Protein AF-A0A1R4IZB2-F1 (afdb_monomer_lite)

Structure (mmCIF, N/CA/C/O backbone):
data_AF-A0A1R4IZB2-F1
#
_entry.id   AF-A0A1R4IZB2-F1
#
loop_
_atom_site.group_PDB
_atom_site.id
_atom_site.type_symbol
_atom_site.label_atom_id
_atom_site.label_alt_id
_atom_site.label_comp_id
_atom_site.label_asym_id
_atom_site.label_entity_id
_atom_site.label_seq_id
_atom_site.pdbx_PDB_ins_code
_atom_site.Cartn_x
_atom_site.Cartn_y
_atom_site.Cartn_z
_atom_site.occupancy
_atom_site.B_iso_or_equiv
_atom_site.auth_seq_id
_atom_site.auth_comp_id
_atom_site.auth_asym_id
_atom_site.auth_atom_id
_atom_site.pdbx_PDB_model_num
ATOM 1 N N . MET A 1 1 ? -20.637 -0.083 0.590 1.00 40.06 1 MET A N 1
ATOM 2 C CA . MET A 1 1 ? -22.052 -0.533 0.697 1.00 40.06 1 MET A CA 1
ATOM 3 C C . MET A 1 1 ? -22.385 -0.630 2.171 1.00 40.06 1 MET A C 1
ATOM 5 O O . MET A 1 1 ? -21.868 -1.511 2.843 1.00 40.06 1 MET A O 1
ATOM 9 N N . GLN A 1 2 ? -23.192 0.298 2.674 1.00 39.09 2 GLN A N 1
ATOM 10 C CA . GLN A 1 2 ? -23.526 0.394 4.091 1.00 39.09 2 GLN A CA 1
ATOM 11 C C . GLN A 1 2 ? -24.518 -0.722 4.454 1.00 39.09 2 GLN A C 1
ATOM 13 O O . GLN A 1 2 ? -25.718 -0.612 4.208 1.00 39.09 2 GLN A O 1
ATOM 18 N N . ARG A 1 3 ? -24.012 -1.849 4.972 1.00 48.19 3 ARG A N 1
ATOM 19 C CA . ARG A 1 3 ? -24.853 -2.850 5.639 1.00 48.19 3 ARG A CA 1
ATOM 20 C C . ARG A 1 3 ? -25.050 -2.394 7.078 1.00 48.19 3 ARG A C 1
ATOM 22 O O . ARG A 1 3 ? -24.087 -2.127 7.785 1.00 48.19 3 ARG A O 1
ATOM 29 N N . ASN A 1 4 ? -26.315 -2.307 7.467 1.00 43.22 4 ASN A N 1
ATOM 30 C CA . ASN A 1 4 ? -26.878 -1.714 8.682 1.00 43.22 4 ASN A CA 1
ATOM 31 C C . ASN A 1 4 ? -26.449 -2.368 10.022 1.00 43.22 4 ASN A C 1
ATOM 33 O O . ASN A 1 4 ? -27.209 -2.351 10.983 1.00 43.22 4 ASN A O 1
ATOM 37 N N . GLU A 1 5 ? -25.267 -2.982 10.092 1.00 52.69 5 GLU A N 1
ATOM 38 C CA . GLU A 1 5 ? -24.760 -3.703 11.267 1.00 52.69 5 GLU A CA 1
ATOM 39 C C . GLU A 1 5 ? -23.312 -3.324 11.621 1.00 52.69 5 GLU A C 1
ATOM 41 O O . GLU A 1 5 ? -22.792 -3.756 12.649 1.00 52.69 5 GLU A O 1
ATOM 46 N N . THR A 1 6 ? -22.633 -2.484 10.828 1.00 56.47 6 THR A N 1
ATOM 47 C CA . THR A 1 6 ? -21.295 -1.990 11.186 1.00 56.47 6 THR A CA 1
ATOM 48 C C . THR A 1 6 ? -21.083 -0.574 10.647 1.00 56.47 6 THR A C 1
ATOM 50 O O . THR A 1 6 ? -21.087 -0.355 9.442 1.00 56.47 6 THR A O 1
ATOM 53 N N . HIS A 1 7 ? -20.878 0.401 11.539 1.00 78.44 7 HIS A N 1
ATOM 54 C CA . HIS A 1 7 ? -20.506 1.787 11.191 1.00 78.44 7 HIS A CA 1
ATOM 55 C C . HIS A 1 7 ? -19.020 1.927 10.803 1.00 78.44 7 HIS A C 1
ATOM 57 O O . HIS A 1 7 ? -18.459 3.016 10.877 1.00 78.44 7 HIS A O 1
ATOM 63 N N . LEU A 1 8 ? -18.370 0.819 10.446 1.00 86.75 8 LEU A N 1
ATOM 64 C CA . LEU A 1 8 ? -16.971 0.765 10.048 1.00 86.75 8 LEU A CA 1
ATOM 65 C C . LEU A 1 8 ? -16.921 0.320 8.596 1.00 86.75 8 LEU A C 1
ATOM 67 O O . LEU A 1 8 ? -17.576 -0.653 8.223 1.00 86.75 8 LEU A O 1
ATOM 71 N N . ASP A 1 9 ? -16.138 1.033 7.803 1.00 88.75 9 ASP A N 1
ATOM 72 C CA . ASP A 1 9 ? -15.957 0.751 6.390 1.00 88.75 9 ASP A CA 1
ATOM 73 C C . ASP A 1 9 ? -14.483 0.915 6.021 1.00 88.75 9 ASP A C 1
ATOM 75 O O . ASP A 1 9 ? -13.762 1.702 6.639 1.00 88.75 9 ASP A O 1
ATOM 79 N N . PHE A 1 10 ? -14.043 0.158 5.021 1.00 90.44 10 PHE A N 1
ATOM 80 C CA . PHE A 1 10 ? -12.702 0.252 4.461 1.00 90.44 10 PHE A CA 1
ATOM 81 C C . PHE A 1 10 ? -12.805 0.714 3.013 1.00 90.44 10 PHE A C 1
ATOM 83 O O . PHE A 1 10 ? -13.553 0.139 2.223 1.00 90.44 10 PHE A O 1
ATOM 90 N N . GLN A 1 11 ? -12.035 1.739 2.663 1.00 90.62 11 GLN A N 1
ATOM 91 C CA . GLN A 1 11 ? -12.027 2.324 1.330 1.00 90.62 11 GLN A CA 1
ATOM 92 C C . GLN A 1 11 ? -10.597 2.463 0.819 1.00 90.62 11 GLN A C 1
ATOM 94 O O . GLN A 1 11 ? -9.662 2.656 1.593 1.00 90.62 11 GLN A O 1
ATOM 99 N N . THR A 1 12 ? -10.436 2.379 -0.502 1.00 89.06 12 THR A N 1
ATOM 100 C CA . THR A 1 12 ? -9.168 2.760 -1.142 1.00 89.06 12 THR A CA 1
ATOM 101 C C . THR A 1 12 ? -8.951 4.264 -1.008 1.00 89.06 12 THR A C 1
ATOM 103 O O . THR A 1 12 ? -9.929 5.010 -0.928 1.00 89.06 12 THR A O 1
ATOM 106 N N . THR A 1 13 ? -7.700 4.727 -1.036 1.00 90.62 13 THR A N 1
ATOM 107 C CA . THR A 1 13 ? -7.373 6.155 -0.887 1.00 90.62 13 THR A CA 1
ATOM 108 C C . THR A 1 13 ? -8.116 7.030 -1.900 1.00 90.62 13 THR A C 1
ATOM 110 O O . THR A 1 13 ? -8.735 8.015 -1.510 1.00 90.62 13 THR A O 1
ATOM 113 N N . ALA A 1 14 ? -8.181 6.626 -3.174 1.00 88.12 14 ALA A N 1
ATOM 114 C CA . ALA A 1 14 ? -8.931 7.361 -4.197 1.00 88.12 14 ALA A CA 1
ATOM 115 C C . ALA A 1 14 ? -10.432 7.487 -3.860 1.00 88.12 14 ALA A C 1
ATOM 117 O O . ALA A 1 14 ? -11.020 8.567 -3.956 1.00 88.12 14 ALA A O 1
ATOM 118 N N . THR A 1 15 ? -11.066 6.401 -3.404 1.00 89.94 15 THR A N 1
ATOM 119 C CA . THR A 1 15 ? -12.476 6.430 -2.977 1.00 89.94 15 THR A CA 1
ATOM 120 C C . THR A 1 15 ? -12.669 7.251 -1.705 1.00 89.94 15 THR A C 1
ATOM 122 O O . THR A 1 15 ? -13.651 7.981 -1.592 1.00 89.94 15 THR A O 1
ATOM 125 N N . TYR A 1 16 ? -11.735 7.171 -0.757 1.00 92.19 16 TYR A N 1
ATOM 126 C CA . TYR A 1 16 ? -11.782 7.962 0.465 1.00 92.19 16 TYR A CA 1
ATOM 127 C C . TYR A 1 16 ? -11.747 9.460 0.145 1.00 92.19 16 TYR A C 1
ATOM 129 O O . TYR A 1 16 ? -12.646 10.186 0.565 1.00 92.19 16 TYR A O 1
ATOM 137 N N . LEU A 1 17 ? -10.778 9.910 -0.657 1.00 90.56 17 LEU A N 1
ATOM 138 C CA . LEU A 1 17 ? -10.621 11.323 -1.015 1.00 90.56 17 LEU A CA 1
ATOM 139 C C . LEU A 1 17 ? -11.853 11.879 -1.742 1.00 90.56 17 LEU A C 1
ATOM 141 O O . LEU A 1 17 ? -12.272 13.002 -1.483 1.00 90.56 17 LEU A O 1
ATOM 145 N N . THR A 1 18 ? -12.462 11.086 -2.625 1.00 89.69 18 THR A N 1
ATOM 146 C CA . THR A 1 18 ? -13.589 11.542 -3.454 1.00 89.69 18 THR A CA 1
ATOM 147 C C . THR A 1 18 ? -14.953 11.416 -2.775 1.00 89.69 18 THR A C 1
ATOM 149 O O . THR A 1 18 ? -15.83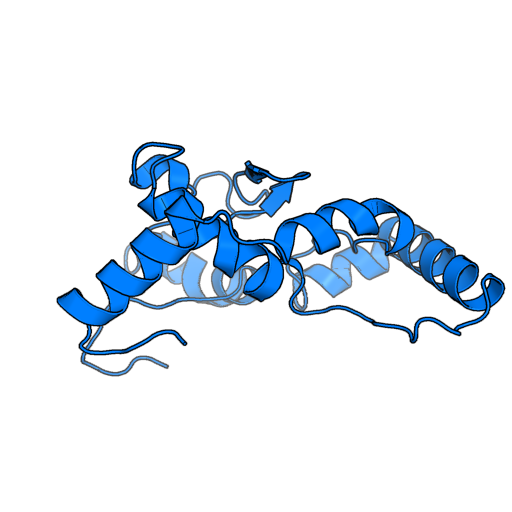1 12.239 -3.027 1.00 89.69 18 THR A O 1
ATOM 152 N N . GLN A 1 19 ? -15.164 10.403 -1.926 1.00 90.94 19 GLN A N 1
ATOM 153 C CA . GLN A 1 19 ? -16.493 10.070 -1.388 1.00 90.94 19 GLN A CA 1
ATOM 154 C C . GLN A 1 19 ? -16.599 10.186 0.135 1.00 90.94 19 GLN A C 1
ATOM 156 O O . GLN A 1 19 ? -17.689 10.448 0.641 1.00 90.94 19 GLN A O 1
ATOM 161 N N . VAL A 1 20 ? -15.505 9.989 0.875 1.00 92.94 20 VAL A N 1
ATOM 162 C CA . VAL A 1 20 ? -15.522 9.944 2.348 1.00 92.94 20 VAL A CA 1
ATOM 163 C C . VAL A 1 20 ? -15.010 11.242 2.961 1.00 92.94 20 VAL A C 1
ATOM 165 O O . VAL A 1 20 ? -15.603 11.707 3.930 1.00 92.94 20 VAL A O 1
ATOM 168 N N . GLN A 1 21 ? -13.981 11.870 2.386 1.00 93.69 21 GLN A N 1
ATOM 169 C CA . GLN A 1 21 ? -13.448 13.145 2.873 1.00 93.69 21 GLN A CA 1
ATOM 170 C C . GLN A 1 21 ? -14.541 14.220 3.033 1.00 93.69 21 GLN A C 1
ATOM 172 O O . GLN A 1 21 ? -14.604 14.812 4.108 1.00 93.69 21 GLN A O 1
ATOM 177 N N . PRO A 1 22 ? -15.500 14.395 2.095 1.00 94.56 22 PRO A N 1
ATOM 178 C CA . PRO A 1 22 ? -16.602 15.340 2.299 1.00 94.56 22 PRO A CA 1
ATOM 179 C C . PRO A 1 22 ? -17.479 15.025 3.523 1.00 94.56 22 PRO A C 1
ATOM 181 O O . PRO A 1 22 ? -18.018 15.933 4.153 1.00 94.56 22 PRO A O 1
ATOM 184 N N . LEU A 1 23 ? -17.630 13.744 3.881 1.00 94.69 23 LEU A N 1
ATOM 185 C CA . LEU A 1 23 ? -18.370 13.321 5.075 1.00 94.69 23 LEU A CA 1
ATOM 186 C C . LEU A 1 23 ? -17.572 13.597 6.352 1.00 94.69 23 LEU A C 1
ATOM 188 O O . LEU A 1 23 ? -18.160 13.954 7.371 1.00 94.69 23 LEU A O 1
ATOM 192 N N . VAL A 1 24 ? -16.246 13.448 6.305 1.00 94.75 24 VAL A N 1
ATOM 193 C CA . VAL A 1 24 ? -15.347 13.805 7.414 1.00 94.75 24 VAL A CA 1
ATOM 194 C C . VAL A 1 24 ? -15.386 15.309 7.661 1.00 94.75 24 VAL A C 1
ATOM 196 O O . VAL A 1 24 ? -15.600 15.730 8.796 1.00 94.75 24 VAL A O 1
ATOM 199 N N . ASP A 1 25 ? -15.297 16.113 6.602 1.00 95.06 25 ASP A N 1
ATOM 200 C CA . ASP A 1 25 ? -15.380 17.576 6.676 1.00 95.06 25 ASP A CA 1
ATOM 201 C C . ASP A 1 25 ? -16.735 18.043 7.239 1.00 95.06 25 ASP A C 1
ATOM 203 O O . ASP A 1 25 ? -16.815 19.032 7.969 1.00 95.06 25 ASP A O 1
ATOM 207 N N . ALA A 1 26 ? -17.808 17.297 6.952 1.00 96.50 26 ALA A N 1
ATOM 208 C CA . ALA A 1 26 ? -19.144 17.522 7.504 1.00 96.50 26 ALA A CA 1
ATOM 209 C C . ALA A 1 26 ? -19.343 16.965 8.932 1.00 96.50 26 ALA A C 1
ATOM 211 O O . ALA A 1 26 ? -20.435 17.097 9.490 1.00 96.50 26 ALA A O 1
ATOM 212 N N . GLY A 1 27 ? -18.333 16.321 9.528 1.00 94.75 27 GLY A N 1
ATOM 213 C CA . GLY A 1 27 ? -18.409 15.706 10.859 1.00 94.75 27 GLY A CA 1
ATOM 214 C C . GLY A 1 27 ? -19.287 14.450 10.929 1.00 94.75 27 GLY A C 1
ATOM 215 O O . GLY A 1 27 ? -19.747 14.073 12.005 1.00 94.75 27 GLY A O 1
ATOM 216 N N . GLN A 1 28 ? -19.553 13.815 9.788 1.00 93.81 28 GLN A N 1
ATOM 217 C CA . GLN A 1 28 ? -20.409 12.632 9.651 1.00 93.81 28 GLN A CA 1
ATOM 218 C C . GLN A 1 28 ? -19.619 11.317 9.602 1.00 93.81 28 GLN A C 1
ATOM 220 O O . GLN A 1 28 ? -20.204 10.245 9.747 1.00 93.81 28 GLN A O 1
ATOM 225 N N . ALA A 1 29 ? -18.302 11.391 9.411 1.00 93.25 29 ALA A N 1
ATOM 226 C CA . ALA A 1 29 ? -17.388 10.257 9.437 1.00 93.25 29 ALA A CA 1
ATOM 227 C C . ALA A 1 29 ? -16.108 10.620 10.201 1.00 93.25 29 ALA A C 1
ATOM 229 O O . ALA A 1 29 ? -15.730 11.787 10.278 1.00 93.25 29 ALA A O 1
ATOM 230 N N . VAL A 1 30 ? -15.433 9.612 10.756 1.00 93.50 30 VAL A N 1
ATOM 231 C CA . VAL A 1 30 ? -14.143 9.774 11.438 1.00 93.50 30 VAL A CA 1
ATOM 232 C C . VAL A 1 30 ? -13.164 8.754 10.857 1.00 93.50 30 VAL A C 1
ATOM 234 O O . VAL A 1 30 ? -13.421 7.553 10.985 1.00 93.50 30 VAL A O 1
ATOM 237 N N . PRO A 1 31 ? -12.059 9.183 10.219 1.00 94.88 31 PRO A N 1
ATOM 238 C CA . PRO A 1 31 ? -11.022 8.259 9.790 1.00 94.88 31 PRO A CA 1
ATOM 239 C C . PRO A 1 31 ? -10.321 7.691 11.026 1.00 94.88 31 PRO A C 1
ATOM 241 O O . PRO A 1 31 ? -9.859 8.438 11.886 1.00 94.88 31 PRO A O 1
ATOM 244 N N . LEU A 1 32 ? -10.265 6.362 11.131 1.00 94.25 32 LEU A N 1
ATOM 245 C CA . LEU A 1 32 ? -9.619 5.701 12.267 1.00 94.25 32 LEU A CA 1
ATOM 246 C C . LEU A 1 32 ? -8.121 5.525 12.030 1.00 94.25 32 LEU A C 1
ATOM 248 O O . LEU A 1 32 ? -7.327 5.924 12.871 1.00 94.25 32 LEU A O 1
ATOM 252 N N . PHE A 1 33 ? -7.747 4.935 10.895 1.00 94.50 33 PHE A N 1
ATOM 253 C CA . PHE A 1 33 ? -6.362 4.777 10.461 1.00 94.50 33 PHE A CA 1
ATOM 254 C C . PHE A 1 33 ? -6.278 4.563 8.951 1.00 94.50 33 PHE A C 1
ATOM 256 O O . PHE A 1 33 ? -7.259 4.165 8.319 1.00 94.50 33 PHE A O 1
ATOM 263 N N . SER A 1 34 ? -5.090 4.774 8.395 1.00 94.94 34 SER A N 1
ATOM 264 C CA . SER A 1 34 ? -4.713 4.346 7.052 1.00 94.94 34 SER A CA 1
ATOM 265 C C . SER A 1 34 ? -3.868 3.070 7.124 1.00 94.94 34 SER A C 1
ATOM 267 O O . SER A 1 34 ? -3.153 2.821 8.099 1.00 94.94 34 SER A O 1
ATOM 269 N N . VAL A 1 35 ? -3.940 2.238 6.079 1.00 93.31 35 VAL A N 1
ATOM 270 C C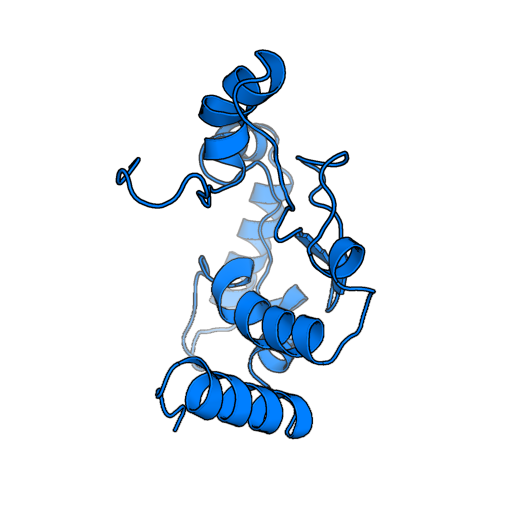A . VAL A 1 35 ? -2.996 1.114 5.922 1.00 93.31 35 VAL A CA 1
ATOM 271 C C . VAL A 1 35 ? -1.572 1.636 5.711 1.00 93.31 35 VAL A C 1
ATOM 273 O O . VAL A 1 35 ? -0.638 0.914 6.032 1.00 93.31 35 VAL A O 1
ATOM 276 N N . GLY A 1 36 ? -1.418 2.885 5.260 1.00 93.75 36 GLY A N 1
ATOM 277 C CA . GLY A 1 36 ? -0.141 3.552 5.028 1.00 93.75 36 GLY A CA 1
ATOM 278 C C . GLY A 1 36 ? 0.404 3.325 3.621 1.00 93.75 36 GLY A C 1
ATOM 279 O O . GLY A 1 36 ? -0.284 2.791 2.752 1.00 93.75 36 GLY A O 1
ATOM 280 N N . GLU A 1 37 ? 1.656 3.720 3.425 1.00 92.19 37 GLU A N 1
ATOM 281 C CA . GLU A 1 37 ? 2.464 3.411 2.246 1.00 92.19 37 GLU A CA 1
ATOM 282 C C . GLU A 1 37 ? 3.637 2.519 2.665 1.00 92.19 37 GLU A C 1
ATOM 284 O O . GLU A 1 37 ? 4.152 2.637 3.778 1.00 92.19 37 GLU A O 1
ATOM 289 N N . LEU A 1 38 ? 4.040 1.593 1.796 1.00 90.25 38 LEU A N 1
ATOM 290 C CA . LEU A 1 38 ? 5.176 0.715 2.053 1.00 90.25 38 LEU A CA 1
ATOM 291 C C . LEU A 1 38 ? 6.469 1.389 1.581 1.00 90.25 38 LEU A C 1
ATOM 293 O O . LEU A 1 38 ? 6.706 1.483 0.379 1.00 90.25 38 LEU A O 1
ATOM 297 N N . ASP A 1 39 ? 7.316 1.797 2.524 1.00 88.75 39 ASP A N 1
ATOM 298 C CA . ASP A 1 39 ? 8.654 2.332 2.266 1.00 88.75 39 ASP A CA 1
ATOM 299 C C . ASP A 1 39 ? 9.714 1.309 2.696 1.00 88.75 39 ASP A C 1
ATOM 301 O O . ASP A 1 39 ? 9.934 1.028 3.882 1.00 88.75 39 ASP A O 1
ATOM 305 N N . GLY A 1 40 ? 10.329 0.665 1.703 1.00 87.31 40 GLY A N 1
ATOM 306 C CA . GLY A 1 40 ? 11.137 -0.524 1.934 1.00 87.31 40 GLY A CA 1
ATOM 307 C C . GLY A 1 40 ? 10.316 -1.586 2.666 1.00 87.31 40 GLY A C 1
ATOM 308 O O . GLY A 1 40 ? 9.254 -2.000 2.213 1.00 87.31 40 GLY A O 1
ATOM 309 N N . ASN A 1 41 ? 10.774 -2.056 3.820 1.00 83.94 41 ASN A N 1
ATOM 310 C CA . ASN A 1 41 ? 9.977 -3.028 4.561 1.00 83.94 41 ASN A CA 1
ATOM 311 C C . ASN A 1 41 ? 8.939 -2.359 5.476 1.00 83.94 41 ASN A C 1
ATOM 313 O O . ASN A 1 41 ? 8.019 -3.054 5.900 1.00 83.94 41 ASN A O 1
ATOM 317 N N . GLU A 1 42 ? 9.065 -1.076 5.807 1.00 87.50 42 GLU A N 1
ATOM 318 C CA . GLU A 1 42 ? 8.250 -0.415 6.829 1.00 87.50 42 GLU A CA 1
ATOM 319 C C . GLU A 1 42 ? 6.988 0.220 6.245 1.00 87.50 42 GLU A C 1
ATOM 321 O O . GLU A 1 42 ? 6.956 0.641 5.095 1.00 87.50 42 GLU A O 1
ATOM 326 N N . ILE A 1 43 ? 5.936 0.297 7.060 1.00 92.25 43 ILE A N 1
ATOM 327 C CA . ILE A 1 43 ? 4.723 1.032 6.699 1.00 92.25 43 ILE A CA 1
ATOM 328 C C . ILE A 1 43 ? 4.831 2.427 7.303 1.00 92.25 43 ILE A C 1
ATOM 330 O O . ILE A 1 43 ? 4.915 2.575 8.525 1.00 92.25 43 ILE A O 1
ATOM 334 N N . VAL A 1 44 ? 4.802 3.434 6.440 1.00 92.94 44 VAL A N 1
ATOM 335 C CA . VAL A 1 44 ? 4.806 4.853 6.800 1.00 92.94 44 VAL A CA 1
ATOM 336 C C . VAL A 1 44 ? 3.419 5.458 6.583 1.00 92.94 44 VAL A C 1
ATOM 338 O O . VAL A 1 44 ? 2.532 4.820 6.009 1.00 92.94 44 VAL A O 1
ATOM 341 N N . ARG A 1 45 ? 3.192 6.683 7.076 1.00 95.50 45 ARG A N 1
ATOM 342 C CA . ARG A 1 45 ? 1.936 7.397 6.803 1.00 95.50 45 ARG A CA 1
ATOM 343 C C . ARG A 1 45 ? 1.753 7.567 5.302 1.00 95.50 45 ARG A C 1
ATOM 345 O O . ARG A 1 45 ? 2.699 7.904 4.601 1.00 95.50 45 ARG A O 1
ATOM 352 N N . ASP A 1 46 ? 0.524 7.362 4.846 1.00 94.62 46 ASP A N 1
ATOM 353 C CA . ASP A 1 46 ? 0.156 7.600 3.456 1.00 94.62 46 ASP A CA 1
ATOM 354 C C . ASP A 1 46 ? 0.327 9.101 3.141 1.00 94.62 46 ASP A C 1
ATOM 356 O O . ASP A 1 46 ? -0.282 9.929 3.830 1.00 94.62 46 ASP A O 1
ATOM 360 N N . PRO A 1 47 ? 1.129 9.482 2.132 1.00 92.12 47 PRO A N 1
ATOM 361 C CA . PRO A 1 47 ? 1.354 10.884 1.782 1.00 92.12 47 PRO A CA 1
ATOM 362 C C . PRO A 1 47 ? 0.071 11.609 1.359 1.00 92.12 47 PRO A C 1
ATOM 364 O O . PRO A 1 47 ? -0.004 12.831 1.483 1.00 92.12 47 PRO A O 1
ATOM 367 N N . ASN A 1 48 ? -0.953 10.881 0.903 1.00 91.00 48 ASN A N 1
ATOM 368 C CA . ASN A 1 48 ? -2.261 11.451 0.581 1.00 91.00 48 ASN A CA 1
ATOM 369 C C . ASN A 1 48 ? -3.133 11.697 1.821 1.00 91.00 48 ASN A C 1
ATOM 371 O O . ASN A 1 48 ? -4.119 12.428 1.739 1.00 91.00 48 ASN A O 1
ATOM 375 N N . LEU A 1 49 ? -2.802 11.081 2.960 1.00 93.88 49 LEU A N 1
ATOM 376 C CA . LEU A 1 49 ? -3.557 11.155 4.213 1.00 93.88 49 LEU A CA 1
ATOM 377 C C . LEU A 1 49 ? -2.618 11.445 5.403 1.00 93.88 49 LEU A C 1
ATOM 379 O O . LEU A 1 49 ? -2.620 10.691 6.380 1.00 93.88 49 LEU A O 1
ATOM 383 N N . PRO A 1 50 ? -1.821 12.533 5.367 1.00 94.00 50 PRO A N 1
ATOM 384 C CA . PRO A 1 50 ? -0.748 12.770 6.337 1.00 94.00 50 PRO A CA 1
ATOM 385 C C . PRO A 1 50 ? -1.249 12.949 7.777 1.00 94.00 50 PRO A C 1
ATOM 387 O O . PRO A 1 50 ? -0.513 12.675 8.729 1.00 94.00 50 PRO A O 1
ATOM 390 N N . ASP A 1 51 ? -2.502 13.376 7.944 1.00 94.38 51 ASP A N 1
ATOM 391 C CA . ASP A 1 51 ? -3.140 13.595 9.245 1.00 94.38 51 ASP A CA 1
ATOM 392 C C . ASP A 1 51 ? -3.828 12.338 9.804 1.00 94.38 51 ASP A C 1
ATOM 394 O O . ASP A 1 51 ? -4.221 12.316 10.972 1.00 94.38 51 ASP A O 1
ATOM 398 N N . VAL A 1 52 ? -3.957 11.277 9.000 1.00 95.56 52 VAL A N 1
ATOM 399 C CA . VAL A 1 52 ? -4.554 10.006 9.424 1.00 95.56 52 VAL A CA 1
ATOM 400 C C . VAL A 1 52 ? -3.438 9.067 9.901 1.00 95.56 52 VAL A C 1
ATOM 402 O O . VAL A 1 52 ? -2.532 8.755 9.125 1.00 95.56 52 VAL A O 1
ATOM 405 N N . PRO A 1 53 ? -3.477 8.579 11.155 1.00 95.88 53 PRO A N 1
ATOM 406 C CA . PRO A 1 53 ? -2.432 7.701 11.672 1.00 95.88 53 PRO A CA 1
ATOM 407 C C . PRO A 1 53 ? -2.429 6.349 10.952 1.00 95.88 53 PRO A C 1
ATOM 409 O O . PRO A 1 53 ? -3.450 5.888 10.442 1.00 95.88 53 PRO A O 1
ATOM 412 N N . THR A 1 54 ? -1.287 5.675 10.958 1.00 95.25 54 THR A N 1
ATOM 413 C CA . THR A 1 54 ? -1.182 4.264 10.573 1.00 95.25 54 THR A CA 1
ATOM 414 C C . THR A 1 54 ? -1.646 3.349 11.706 1.00 95.25 54 THR A C 1
ATOM 416 O O . THR A 1 54 ? -1.726 3.749 12.871 1.00 95.25 54 THR A O 1
ATOM 419 N N . LEU A 1 55 ? -1.904 2.074 11.395 1.00 92.69 55 LEU A N 1
ATOM 420 C CA . LEU A 1 55 ? -2.259 1.098 12.428 1.00 92.69 55 LEU A CA 1
ATOM 421 C C . LEU A 1 55 ? -1.168 0.965 13.505 1.00 92.69 55 LEU A C 1
ATOM 423 O O . LEU A 1 55 ? -1.502 0.825 14.681 1.00 92.69 55 LEU A O 1
ATOM 427 N N . SER A 1 56 ? 0.115 1.036 13.125 1.00 91.56 56 SER A N 1
ATOM 428 C CA . SER A 1 56 ? 1.243 0.923 14.062 1.00 91.56 56 SER A CA 1
ATOM 429 C C . SER A 1 56 ? 1.188 2.002 15.146 1.00 91.56 56 SER A C 1
ATOM 431 O O . SER A 1 56 ? 1.384 1.709 16.325 1.00 91.56 56 SER A O 1
ATOM 433 N N . GLU A 1 57 ? 0.828 3.229 14.775 1.00 92.50 57 GLU A N 1
ATOM 434 C CA . GLU A 1 57 ? 0.715 4.366 15.689 1.00 92.50 57 GLU A CA 1
ATOM 435 C C . GLU A 1 57 ? -0.432 4.192 16.695 1.00 92.50 57 GLU A C 1
ATOM 437 O O . GLU A 1 57 ? -0.350 4.699 17.812 1.00 92.50 57 GLU A O 1
ATOM 442 N N . ILE A 1 58 ? -1.470 3.426 16.341 1.00 91.12 58 ILE A N 1
ATOM 443 C CA . ILE A 1 58 ? -2.611 3.146 17.225 1.00 91.12 58 ILE A CA 1
ATOM 444 C C . ILE A 1 58 ? -2.331 1.971 18.161 1.00 91.12 58 ILE A C 1
ATOM 446 O O . ILE A 1 58 ? -2.698 2.015 19.334 1.00 91.12 58 ILE A O 1
ATOM 450 N N . VAL A 1 59 ? -1.704 0.904 17.659 1.00 86.50 59 VAL A N 1
ATOM 451 C CA . VAL A 1 59 ? -1.516 -0.344 18.424 1.00 86.50 59 VAL A CA 1
ATOM 452 C C . VAL A 1 59 ? -0.191 -0.409 19.192 1.00 86.50 59 VAL A C 1
ATOM 454 O O . VAL A 1 59 ? 0.081 -1.411 19.852 1.00 86.50 59 VAL A O 1
ATOM 457 N N . GLY A 1 60 ? 0.621 0.651 19.146 1.00 79.94 60 GLY A N 1
ATOM 458 C CA . GLY A 1 60 ? 1.835 0.784 19.958 1.00 79.94 60 GLY A CA 1
ATOM 459 C C . GLY A 1 60 ? 3.120 0.287 19.289 1.00 79.94 60 GLY A C 1
ATOM 460 O O . GLY A 1 60 ? 3.957 -0.326 19.948 1.00 79.94 60 GLY A O 1
ATOM 461 N N . GLY A 1 61 ? 3.295 0.552 17.995 1.00 82.38 61 GLY A N 1
ATOM 462 C CA . GLY A 1 61 ? 4.504 0.234 17.233 1.00 82.38 61 GLY A CA 1
ATOM 463 C C . GLY A 1 61 ? 4.602 -1.244 16.850 1.00 82.38 61 GLY A C 1
ATOM 464 O O . GLY A 1 61 ? 3.614 -1.848 16.428 1.00 82.38 61 GLY A O 1
ATOM 465 N N . ASP A 1 62 ? 5.794 -1.834 17.007 1.00 84.81 62 ASP A N 1
ATOM 466 C CA . ASP A 1 62 ? 6.158 -3.177 16.515 1.00 84.81 62 ASP A CA 1
ATOM 467 C C . ASP A 1 62 ? 5.603 -4.352 17.354 1.00 84.81 62 ASP A C 1
ATOM 469 O O . ASP A 1 62 ? 6.259 -5.363 17.618 1.00 84.81 62 ASP A O 1
ATOM 473 N N . SER A 1 63 ? 4.361 -4.217 17.822 1.00 89.75 63 SER A N 1
ATOM 474 C CA . SER A 1 63 ? 3.659 -5.276 18.548 1.00 89.75 63 SER A CA 1
ATOM 475 C C . SER A 1 63 ? 3.498 -6.539 17.690 1.00 89.75 63 SER A C 1
ATOM 477 O O . SER A 1 63 ? 3.448 -6.479 16.463 1.00 89.75 63 SER A O 1
ATOM 479 N N . LEU A 1 64 ? 3.335 -7.704 18.325 1.00 90.50 64 LEU A N 1
ATOM 480 C CA . LEU A 1 64 ? 3.105 -8.970 17.612 1.00 90.50 64 LEU A CA 1
ATOM 481 C C . LEU A 1 64 ? 1.839 -8.920 16.731 1.00 90.50 64 LEU A C 1
ATOM 483 O O . LEU A 1 64 ? 1.824 -9.476 15.637 1.00 90.50 64 LEU A O 1
ATOM 487 N N . ALA A 1 65 ? 0.814 -8.181 17.172 1.00 88.75 65 ALA A N 1
ATOM 488 C CA . ALA A 1 65 ? -0.398 -7.922 16.398 1.00 88.75 65 ALA A CA 1
ATOM 489 C C . ALA A 1 65 ? -0.119 -7.072 15.149 1.00 88.75 65 ALA A C 1
ATOM 491 O O . ALA A 1 65 ? -0.615 -7.382 14.067 1.00 88.75 65 ALA A O 1
ATOM 492 N N . TYR A 1 66 ? 0.706 -6.029 15.278 1.00 91.88 66 TYR A N 1
ATOM 493 C CA . TYR A 1 66 ? 1.115 -5.213 14.139 1.00 91.88 66 TYR A CA 1
ATOM 494 C C . TYR A 1 66 ? 2.013 -5.987 13.169 1.00 91.88 66 TYR A C 1
ATOM 496 O O . TYR A 1 66 ? 1.786 -5.937 11.964 1.00 91.88 66 TYR A O 1
ATOM 504 N N . ARG A 1 67 ? 2.977 -6.767 13.672 1.00 92.19 67 ARG A N 1
ATOM 505 C CA . ARG A 1 67 ? 3.813 -7.643 12.835 1.00 92.19 67 ARG A CA 1
ATOM 506 C C . ARG A 1 67 ? 2.978 -8.672 12.079 1.00 92.19 67 ARG A C 1
ATOM 508 O O . ARG A 1 67 ? 3.238 -8.905 10.899 1.00 92.19 67 ARG A O 1
ATOM 515 N N . ALA A 1 68 ? 1.947 -9.231 12.717 1.00 92.38 68 ALA A N 1
ATOM 516 C CA . ALA A 1 68 ? 0.962 -10.071 12.043 1.00 92.38 68 ALA A CA 1
ATOM 517 C C . ALA A 1 68 ? 0.235 -9.301 10.940 1.00 92.38 68 ALA A C 1
ATOM 519 O O . ALA A 1 68 ? 0.305 -9.714 9.787 1.00 92.38 68 ALA A O 1
ATOM 520 N N . PHE A 1 69 ? -0.365 -8.147 11.248 1.00 91.75 69 PHE A N 1
ATOM 521 C CA . PHE A 1 69 ? -1.014 -7.299 10.244 1.00 91.75 69 PHE A CA 1
ATOM 522 C C . PHE A 1 69 ? -0.096 -7.000 9.050 1.00 91.75 69 PHE A C 1
ATOM 524 O O . PHE A 1 69 ? -0.469 -7.272 7.911 1.00 91.75 69 PHE A O 1
ATOM 531 N N . ARG A 1 70 ? 1.125 -6.514 9.300 1.00 91.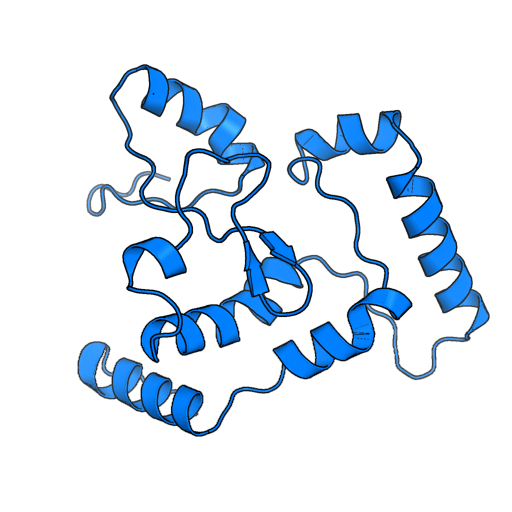94 70 ARG A N 1
ATOM 532 C CA . ARG A 1 70 ? 2.118 -6.179 8.271 1.00 91.94 70 ARG A CA 1
ATOM 533 C C . ARG A 1 70 ? 2.487 -7.385 7.405 1.00 91.94 70 ARG A C 1
ATOM 535 O O . ARG A 1 70 ? 2.592 -7.234 6.191 1.00 91.94 70 ARG A O 1
ATOM 542 N N . SER A 1 71 ? 2.618 -8.575 7.998 1.00 92.44 71 SER A N 1
ATOM 543 C CA . SER A 1 71 ? 2.961 -9.811 7.273 1.00 92.44 71 SER A CA 1
ATOM 544 C C . SER A 1 71 ? 1.888 -10.238 6.265 1.00 92.44 71 SER A C 1
ATOM 546 O O . SER A 1 71 ? 2.215 -10.851 5.255 1.00 92.44 71 SER A O 1
ATOM 548 N N . PHE A 1 72 ? 0.616 -9.895 6.498 1.00 90.81 72 PHE A N 1
ATOM 549 C CA . PHE A 1 72 ? -0.468 -10.155 5.540 1.00 90.81 72 PHE A CA 1
ATOM 550 C C . PHE A 1 72 ? -0.749 -8.959 4.621 1.00 90.81 72 PHE A C 1
ATOM 552 O O . PHE A 1 72 ? -1.044 -9.149 3.440 1.00 90.81 72 PHE A O 1
ATOM 559 N N . ALA A 1 73 ? -0.624 -7.730 5.129 1.00 91.94 73 ALA A N 1
ATOM 560 C CA . ALA A 1 73 ? -0.841 -6.509 4.357 1.00 91.94 73 ALA A CA 1
ATOM 561 C C . ALA A 1 73 ? 0.215 -6.326 3.258 1.00 91.94 73 ALA A C 1
ATOM 563 O O . ALA A 1 73 ? -0.128 -5.915 2.153 1.00 91.94 73 ALA A O 1
ATOM 564 N N . ALA A 1 74 ? 1.481 -6.676 3.508 1.00 91.25 74 ALA A N 1
ATOM 565 C CA . ALA A 1 74 ? 2.536 -6.501 2.514 1.00 91.25 74 ALA A CA 1
ATOM 566 C C . ALA A 1 74 ? 2.266 -7.226 1.185 1.00 91.25 74 ALA A C 1
ATOM 568 O O . ALA A 1 74 ? 2.108 -6.553 0.162 1.00 91.25 74 ALA A O 1
ATOM 569 N N . PRO A 1 75 ? 2.123 -8.561 1.161 1.00 90.19 75 PRO A N 1
ATOM 570 C CA . PRO A 1 75 ? 1.807 -9.261 -0.078 1.00 90.19 75 PRO A CA 1
ATOM 571 C C . PRO A 1 75 ? 0.356 -9.041 -0.533 1.00 90.19 75 PRO A C 1
ATOM 573 O O . PRO A 1 75 ? 0.095 -9.004 -1.733 1.00 90.19 75 PRO A O 1
ATOM 576 N N . GLY A 1 76 ? -0.589 -8.896 0.405 1.00 88.75 76 GLY A N 1
ATOM 577 C CA . GLY A 1 76 ? -2.023 -8.860 0.108 1.00 88.75 76 GLY A CA 1
ATOM 578 C C . GLY A 1 76 ? -2.574 -7.498 -0.312 1.00 88.75 76 GLY A C 1
ATOM 579 O O . GLY A 1 76 ? -3.613 -7.459 -0.961 1.00 88.75 76 GLY A O 1
ATOM 580 N N . PHE A 1 77 ? -1.904 -6.399 0.043 1.00 90.31 77 PHE A N 1
ATOM 581 C CA . PHE A 1 77 ? -2.351 -5.034 -0.239 1.00 90.31 77 PHE A CA 1
ATOM 582 C C . PHE A 1 77 ? -1.331 -4.261 -1.082 1.00 90.31 77 PHE A C 1
ATOM 584 O O . PHE A 1 77 ? -1.667 -3.819 -2.181 1.00 90.31 77 PHE A O 1
ATOM 591 N N . PHE A 1 78 ? -0.077 -4.144 -0.627 1.00 90.12 78 PHE A N 1
ATOM 592 C CA . PHE A 1 78 ? 0.928 -3.320 -1.318 1.00 90.12 78 PHE A CA 1
ATOM 593 C C . PHE A 1 78 ? 1.385 -3.924 -2.650 1.00 90.12 78 PHE A C 1
ATOM 595 O O . PHE A 1 78 ? 1.571 -3.201 -3.624 1.00 90.12 78 PHE A O 1
ATOM 602 N N . PHE A 1 79 ? 1.472 -5.254 -2.739 1.00 90.25 79 PHE A N 1
ATOM 603 C CA . PHE A 1 79 ? 1.818 -5.957 -3.982 1.00 90.25 79 PHE A CA 1
ATOM 604 C C . PHE A 1 79 ? 0.605 -6.520 -4.745 1.00 90.25 79 PHE A C 1
ATOM 606 O O . PHE A 1 79 ? 0.766 -7.302 -5.683 1.00 90.25 79 PHE A O 1
ATOM 613 N N . GLN A 1 80 ? -0.620 -6.119 -4.386 1.00 87.12 80 GLN A N 1
ATOM 614 C CA . GLN A 1 80 ? -1.847 -6.747 -4.899 1.00 87.12 80 GL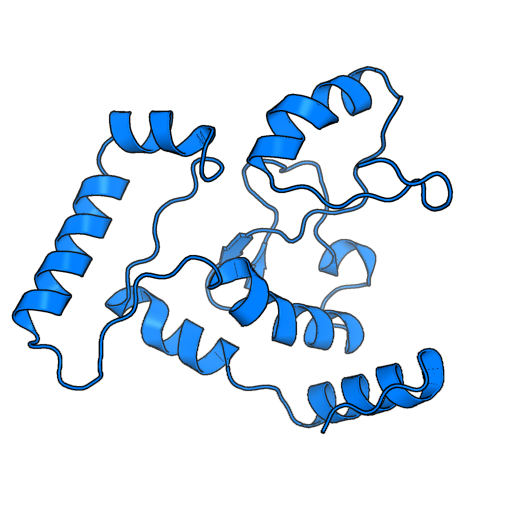N A CA 1
ATOM 615 C C . GLN A 1 80 ? -2.112 -6.477 -6.397 1.00 87.12 80 GLN A C 1
ATOM 617 O O . GLN A 1 80 ? -2.753 -7.284 -7.068 1.00 87.12 80 GLN A O 1
ATOM 622 N N . LYS A 1 81 ? -1.635 -5.343 -6.935 1.00 84.62 81 LYS A N 1
ATOM 623 C CA . LYS A 1 81 ? -1.833 -4.917 -8.336 1.00 84.62 81 LYS A CA 1
ATOM 624 C C . LYS A 1 81 ? -0.514 -4.963 -9.115 1.00 84.62 81 LYS A C 1
ATOM 626 O O . LYS A 1 81 ? -0.011 -3.936 -9.557 1.00 84.62 81 LYS A O 1
ATOM 631 N N . GLY A 1 82 ? 0.060 -6.155 -9.250 1.00 86.44 82 GLY A N 1
ATOM 632 C CA . GLY A 1 82 ? 1.318 -6.370 -9.971 1.00 86.44 82 GLY A CA 1
ATOM 633 C C . GLY A 1 82 ? 1.135 -6.890 -11.399 1.00 86.44 82 GLY A C 1
ATOM 634 O O . GLY A 1 82 ? 0.232 -7.684 -11.672 1.00 86.44 82 GLY A O 1
ATOM 635 N N . LEU A 1 83 ? 2.040 -6.493 -12.298 1.00 88.69 83 LEU A N 1
ATOM 636 C CA . LEU A 1 83 ? 2.310 -7.217 -13.541 1.00 88.69 83 LEU A CA 1
ATOM 637 C C . LEU A 1 83 ? 3.419 -8.236 -13.274 1.00 88.69 83 LEU A C 1
ATOM 639 O O . LEU A 1 83 ? 4.510 -7.873 -12.838 1.00 88.69 83 LEU A O 1
ATOM 643 N N . TRP A 1 84 ? 3.144 -9.507 -13.551 1.00 88.19 84 TRP A N 1
ATOM 644 C CA . TRP A 1 84 ? 4.060 -10.608 -13.260 1.00 88.19 84 TRP A CA 1
ATOM 645 C C . TRP A 1 84 ? 4.527 -11.282 -14.546 1.00 88.19 84 TRP A C 1
ATOM 647 O O . TRP A 1 84 ? 3.777 -11.400 -15.515 1.00 88.19 84 TRP A O 1
ATOM 657 N N . THR A 1 85 ? 5.773 -11.743 -14.542 1.00 88.75 85 THR A N 1
ATOM 658 C CA . THR A 1 85 ? 6.380 -12.502 -15.639 1.00 88.75 85 THR A CA 1
ATOM 659 C C . THR A 1 85 ? 6.800 -13.884 -15.148 1.00 88.75 85 THR A C 1
ATOM 661 O O . THR A 1 85 ? 6.976 -14.106 -13.948 1.00 88.75 85 THR A O 1
ATOM 664 N N . ASN A 1 86 ? 6.942 -14.832 -16.075 1.00 91.31 86 ASN A N 1
ATOM 665 C CA . ASN A 1 86 ? 7.433 -16.167 -15.746 1.00 91.31 86 ASN A CA 1
ATOM 666 C C . ASN A 1 86 ? 8.950 -16.129 -15.522 1.00 91.31 86 ASN A C 1
ATOM 668 O O . ASN A 1 86 ? 9.650 -15.278 -16.067 1.00 91.31 86 ASN A O 1
ATOM 672 N N . SER A 1 87 ? 9.486 -17.096 -14.775 1.00 88.06 87 SER A N 1
ATOM 673 C CA . SER A 1 87 ? 10.927 -17.174 -14.481 1.00 88.06 87 SER A CA 1
ATOM 674 C C . SER A 1 87 ? 11.818 -17.294 -15.723 1.00 88.06 87 SER A C 1
ATOM 676 O O . SER A 1 87 ? 12.997 -16.970 -15.654 1.00 88.06 87 SER A O 1
ATOM 678 N N . GLU A 1 88 ? 11.263 -17.762 -16.841 1.00 94.06 88 GLU A N 1
ATOM 679 C CA . GLU A 1 88 ? 11.962 -17.954 -18.119 1.00 94.06 88 GLU A CA 1
ATOM 680 C C . GLU A 1 88 ? 11.832 -16.748 -19.066 1.00 94.06 88 GLU A C 1
ATOM 682 O O . GLU A 1 88 ? 12.285 -16.805 -20.209 1.00 94.06 88 GLU A O 1
ATOM 687 N N . THR A 1 89 ? 11.179 -15.662 -18.636 1.00 94.56 89 THR A N 1
ATOM 688 C CA . THR A 1 89 ? 11.040 -14.456 -19.457 1.00 94.56 89 THR A CA 1
ATOM 689 C C . THR A 1 89 ? 12.411 -13.849 -19.768 1.00 94.56 89 THR A C 1
ATOM 691 O O . THR A 1 89 ? 13.228 -13.634 -18.877 1.00 94.56 89 THR A O 1
ATOM 694 N N . ASP A 1 90 ? 12.642 -13.562 -21.053 1.00 95.94 90 ASP A N 1
ATOM 695 C CA . ASP A 1 90 ? 13.878 -12.966 -21.565 1.00 95.94 90 ASP A CA 1
ATOM 696 C C . ASP A 1 90 ? 14.201 -11.647 -20.845 1.00 95.94 90 ASP A C 1
ATOM 698 O O . ASP A 1 90 ? 13.325 -10.793 -20.667 1.00 95.94 90 ASP A O 1
ATOM 702 N N . GLN A 1 91 ? 15.471 -11.463 -20.473 1.00 94.38 91 GLN A N 1
ATOM 703 C CA . GLN A 1 91 ? 15.952 -10.273 -19.772 1.00 94.38 91 GLN A CA 1
ATOM 704 C C . GLN A 1 91 ? 15.578 -8.974 -20.498 1.00 94.38 91 GLN A C 1
ATOM 706 O O . GLN A 1 91 ? 15.162 -8.016 -19.858 1.00 94.38 91 GLN A O 1
ATOM 711 N N . ARG A 1 92 ? 15.603 -8.961 -21.835 1.00 95.62 92 ARG A N 1
ATOM 712 C CA . ARG A 1 92 ? 15.207 -7.797 -22.638 1.00 95.62 92 ARG A CA 1
ATOM 713 C C . ARG A 1 92 ? 13.759 -7.378 -22.382 1.00 95.62 92 ARG A C 1
ATOM 715 O O . ARG A 1 92 ? 13.431 -6.199 -22.458 1.00 95.62 92 ARG A O 1
ATOM 722 N N . VAL A 1 93 ? 12.866 -8.333 -22.121 1.00 94.19 93 VAL A N 1
ATOM 723 C CA . VAL A 1 93 ? 11.470 -8.023 -21.787 1.00 94.19 93 VAL A CA 1
ATOM 724 C C . VAL A 1 93 ? 11.399 -7.390 -20.399 1.00 94.19 93 VAL A C 1
ATOM 726 O O . VAL A 1 93 ? 10.690 -6.401 -20.233 1.00 94.19 93 VAL A O 1
ATOM 729 N N . LEU A 1 94 ? 12.162 -7.903 -19.430 1.00 93.06 94 LEU A N 1
ATOM 730 C CA . LEU A 1 94 ? 12.238 -7.327 -18.083 1.00 93.06 94 LEU A CA 1
ATOM 731 C C . LEU A 1 94 ? 12.767 -5.885 -18.113 1.00 93.06 94 LEU A C 1
ATOM 733 O O . LEU A 1 94 ? 12.167 -5.007 -17.498 1.00 93.06 94 LEU A O 1
ATOM 737 N N . ASP A 1 95 ? 13.825 -5.633 -18.885 1.00 94.81 95 ASP A N 1
ATOM 738 C CA . ASP A 1 95 ? 14.433 -4.305 -19.038 1.00 94.81 95 ASP A CA 1
ATOM 739 C C . ASP A 1 95 ? 13.468 -3.305 -19.698 1.00 94.81 95 ASP A C 1
ATOM 741 O O . ASP A 1 95 ? 13.429 -2.125 -19.339 1.00 94.81 95 ASP A O 1
ATOM 745 N N . ASN A 1 96 ? 12.638 -3.777 -20.636 1.00 95.19 96 ASN A N 1
ATOM 746 C CA . ASN A 1 96 ? 11.591 -2.961 -21.249 1.00 95.19 96 ASN A CA 1
ATOM 747 C C . ASN A 1 96 ? 10.506 -2.566 -20.236 1.00 95.19 96 ASN A C 1
ATOM 749 O O . ASN A 1 96 ? 10.084 -1.412 -20.231 1.00 95.19 96 ASN A O 1
ATOM 753 N N . TYR A 1 97 ? 10.060 -3.492 -19.378 1.00 94.38 97 TYR A N 1
ATOM 754 C CA . TYR A 1 97 ? 9.093 -3.174 -18.321 1.00 94.38 97 TYR A CA 1
ATOM 755 C C . TYR A 1 97 ? 9.677 -2.213 -17.282 1.00 94.38 97 TYR A C 1
ATOM 757 O O . TYR A 1 97 ? 8.990 -1.277 -16.880 1.00 94.38 97 TYR A O 1
ATOM 765 N N . ASP A 1 98 ? 10.941 -2.394 -16.894 1.00 94.88 98 ASP A N 1
ATOM 766 C CA . ASP A 1 98 ? 11.639 -1.472 -15.990 1.00 94.88 98 ASP A CA 1
ATOM 767 C C . ASP A 1 98 ? 11.731 -0.058 -16.584 1.00 94.88 98 ASP A C 1
ATOM 769 O O . ASP A 1 98 ? 11.380 0.930 -15.937 1.00 94.88 98 ASP A O 1
ATOM 773 N N . SER A 1 99 ? 12.113 0.038 -17.859 1.00 96.38 99 SER A N 1
ATOM 774 C CA . SER A 1 99 ? 12.174 1.313 -18.581 1.00 96.38 99 SER A CA 1
ATOM 775 C C . SER A 1 99 ? 10.798 1.972 -18.707 1.00 96.38 99 SER A C 1
ATOM 777 O O . SER A 1 99 ? 10.680 3.185 -18.544 1.00 96.38 99 SER A O 1
ATOM 779 N N . MET A 1 100 ? 9.751 1.185 -18.969 1.00 95.88 100 MET A N 1
ATOM 780 C CA . MET A 1 100 ? 8.374 1.673 -19.047 1.00 95.88 100 MET A CA 1
ATOM 781 C C . MET A 1 100 ? 7.909 2.246 -17.706 1.00 95.88 100 MET A C 1
ATOM 783 O O . MET A 1 100 ? 7.372 3.347 -17.682 1.00 95.88 100 MET A O 1
ATOM 787 N N . VAL A 1 101 ? 8.142 1.541 -16.593 1.00 95.50 101 VAL A N 1
ATOM 788 C CA . VAL A 1 101 ? 7.781 2.023 -15.249 1.00 95.50 101 VAL A CA 1
ATOM 789 C C . VAL A 1 101 ? 8.465 3.356 -14.945 1.00 95.50 101 VAL A C 1
ATOM 791 O O . VAL A 1 101 ? 7.805 4.300 -14.515 1.00 95.50 101 VAL A O 1
ATOM 794 N N . LYS A 1 102 ? 9.764 3.474 -15.242 1.00 95.88 102 LYS A N 1
ATOM 795 C CA . LYS A 1 102 ? 10.519 4.725 -15.064 1.00 95.88 102 LYS A CA 1
ATOM 796 C C . LYS A 1 102 ? 9.980 5.862 -15.926 1.00 95.88 102 LYS A C 1
ATOM 798 O O . LYS A 1 102 ? 9.889 6.987 -15.445 1.00 95.88 102 LYS A O 1
ATOM 803 N N . ALA A 1 103 ? 9.615 5.576 -17.175 1.00 97.06 103 ALA A N 1
ATOM 804 C CA . ALA A 1 103 ? 9.032 6.567 -18.071 1.00 97.06 103 ALA A CA 1
ATOM 805 C C . ALA A 1 103 ? 7.665 7.056 -17.571 1.00 97.06 103 ALA A C 1
ATOM 807 O O . ALA A 1 103 ? 7.446 8.260 -17.527 1.00 97.06 103 ALA A O 1
ATOM 808 N N . LEU A 1 104 ? 6.789 6.146 -17.133 1.00 95.31 104 LEU A N 1
ATOM 809 C CA . LEU A 1 104 ? 5.467 6.487 -16.598 1.00 95.31 104 LEU A CA 1
ATOM 810 C C . LEU A 1 104 ? 5.567 7.309 -15.307 1.00 95.31 104 LEU A C 1
ATOM 812 O O . LEU A 1 104 ? 4.899 8.325 -15.175 1.00 95.31 104 LEU A O 1
ATOM 816 N N . ASN A 1 105 ? 6.455 6.934 -14.384 1.00 94.50 105 ASN A N 1
ATOM 817 C CA . ASN A 1 105 ? 6.675 7.709 -13.158 1.00 94.50 105 ASN A CA 1
ATOM 818 C C . ASN A 1 105 ? 7.282 9.100 -13.419 1.00 94.50 105 ASN A C 1
ATOM 820 O O . ASN A 1 105 ? 7.190 9.976 -12.563 1.00 94.50 105 ASN A O 1
ATOM 824 N N . ALA A 1 106 ? 7.929 9.307 -14.569 1.00 95.69 106 ALA A N 1
ATOM 825 C CA . ALA A 1 106 ? 8.464 10.603 -14.980 1.00 95.69 106 ALA A CA 1
ATOM 826 C C . ALA A 1 106 ? 7.467 11.438 -15.802 1.00 95.69 106 ALA A C 1
ATOM 828 O O . ALA A 1 106 ? 7.777 12.586 -16.123 1.00 95.69 106 ALA A O 1
ATOM 829 N N . ASP A 1 107 ? 6.306 10.878 -16.152 1.00 95.88 107 ASP A N 1
ATOM 830 C CA . ASP A 1 107 ? 5.279 11.519 -16.964 1.00 95.88 107 ASP A CA 1
ATOM 831 C C . ASP A 1 107 ? 4.217 12.189 -16.065 1.00 95.88 107 ASP A C 1
ATOM 833 O O . ASP A 1 107 ? 3.436 11.500 -15.400 1.00 95.88 107 ASP A O 1
ATOM 837 N N . PRO A 1 108 ? 4.157 13.534 -16.022 1.00 93.25 108 PRO A N 1
ATOM 838 C CA . PRO A 1 108 ? 3.189 14.242 -15.193 1.00 93.25 108 PRO A CA 1
ATOM 839 C C . PRO A 1 108 ? 1.734 14.013 -15.611 1.00 93.25 108 PRO A C 1
ATOM 841 O O . PRO A 1 108 ? 0.860 14.075 -14.751 1.00 93.25 108 PRO A O 1
ATOM 844 N N . GLU A 1 109 ? 1.466 13.776 -16.900 1.00 93.62 109 GLU A N 1
ATOM 845 C CA . GLU A 1 109 ? 0.111 13.523 -17.405 1.00 93.62 109 GLU A CA 1
ATOM 846 C C . GLU A 1 109 ? -0.377 12.161 -16.908 1.00 93.62 109 GLU A C 1
ATOM 848 O O . GLU A 1 109 ? -1.462 12.063 -16.335 1.00 93.62 109 GLU A O 1
ATOM 853 N N . PHE A 1 110 ? 0.481 11.139 -16.992 1.00 92.69 110 PHE A N 1
ATOM 854 C CA . PHE A 1 110 ? 0.197 9.828 -16.412 1.00 92.69 110 PHE A CA 1
ATOM 855 C C . PHE A 1 110 ? -0.066 9.908 -14.904 1.00 92.69 110 PHE A C 1
ATOM 857 O O . PHE A 1 110 ? -1.039 9.332 -14.418 1.00 92.69 110 PHE A O 1
ATOM 864 N N . LEU A 1 111 ? 0.784 10.615 -14.152 1.00 89.62 111 LEU A N 1
ATOM 865 C CA . LEU A 1 111 ? 0.611 10.748 -12.703 1.00 89.62 111 LEU A CA 1
ATOM 866 C C . LEU A 1 111 ? -0.682 11.483 -12.334 1.00 89.62 111 LEU A C 1
ATOM 868 O O . LEU A 1 111 ? -1.290 11.150 -11.318 1.00 89.62 111 LEU A O 1
ATOM 872 N N . ASP A 1 112 ? -1.105 12.465 -13.133 1.00 89.56 112 ASP A N 1
ATOM 873 C CA . ASP A 1 112 ? -2.364 13.177 -12.915 1.00 89.56 112 ASP A CA 1
ATOM 874 C C . ASP A 1 112 ? -3.572 12.267 -13.163 1.00 89.56 112 ASP A C 1
ATOM 876 O O . ASP A 1 112 ? -4.421 12.133 -12.282 1.00 89.56 112 ASP A O 1
ATOM 880 N N . GLU A 1 113 ? -3.599 11.547 -14.289 1.00 89.12 113 GLU A N 1
ATOM 881 C CA . GLU A 1 113 ? -4.653 10.568 -14.591 1.00 89.12 113 GLU A CA 1
ATOM 882 C C . GLU A 1 113 ? -4.691 9.416 -13.570 1.00 89.12 113 GLU A C 1
ATOM 884 O O . GLU A 1 113 ? -5.758 8.916 -13.197 1.00 89.12 113 GLU A O 1
ATOM 889 N N . ALA A 1 114 ? -3.528 9.002 -13.062 1.00 87.75 114 ALA A N 1
ATOM 890 C CA . ALA A 1 114 ? -3.410 7.940 -12.072 1.00 87.75 114 ALA A CA 1
ATOM 891 C C . ALA A 1 114 ? -3.957 8.327 -10.687 1.00 87.75 114 ALA A C 1
ATOM 893 O O . ALA A 1 114 ? -4.165 7.435 -9.859 1.00 87.75 114 ALA A O 1
ATOM 894 N N . LYS A 1 115 ? -4.230 9.608 -10.396 1.00 84.81 115 LYS A N 1
ATOM 895 C CA . LYS A 1 115 ? -4.799 10.029 -9.099 1.00 84.81 115 LYS A CA 1
ATOM 896 C C . LYS A 1 115 ? -6.133 9.360 -8.814 1.00 84.81 115 LYS A C 1
ATOM 898 O O . LYS A 1 115 ? -6.305 8.770 -7.749 1.00 84.81 115 LYS A O 1
ATOM 903 N N . ASP A 1 116 ? -7.034 9.363 -9.787 1.00 81.00 116 ASP A N 1
ATOM 904 C CA . ASP A 1 116 ? -8.382 8.827 -9.599 1.00 81.00 116 ASP A CA 1
ATOM 905 C C . ASP A 1 116 ? -8.400 7.292 -9.575 1.00 81.00 116 ASP A C 1
ATOM 907 O O . ASP A 1 116 ? -9.213 6.677 -8.884 1.00 81.00 116 ASP A O 1
ATOM 911 N N . ALA A 1 117 ? -7.490 6.652 -10.315 1.00 80.69 117 ALA A N 1
ATOM 912 C CA . ALA A 1 117 ? -7.447 5.195 -10.441 1.00 80.69 117 ALA A CA 1
ATOM 913 C C . ALA A 1 117 ? -6.585 4.512 -9.366 1.00 80.69 117 ALA A C 1
ATOM 915 O O . ALA A 1 117 ? -6.909 3.413 -8.898 1.00 80.69 117 ALA A O 1
ATOM 916 N N . LEU A 1 118 ? -5.462 5.135 -9.013 1.00 78.88 118 LEU A N 1
ATOM 917 C CA . LEU A 1 118 ? -4.423 4.558 -8.166 1.00 78.88 118 LEU A CA 1
ATOM 918 C C . LEU A 1 118 ? -4.153 5.380 -6.909 1.00 78.88 118 LEU A C 1
ATOM 920 O O . LEU A 1 118 ? -3.577 4.820 -5.993 1.00 78.88 118 LEU A O 1
ATOM 924 N N . GLY A 1 119 ? -4.595 6.636 -6.808 1.00 79.81 119 GLY A N 1
ATOM 925 C CA . GLY A 1 119 ? -4.235 7.528 -5.698 1.00 79.81 119 GLY A CA 1
ATOM 926 C C . GLY A 1 119 ? -2.930 8.294 -5.932 1.00 79.81 119 GLY A C 1
ATOM 927 O O . GLY A 1 119 ? -2.368 8.838 -4.989 1.00 79.81 119 GLY A O 1
ATOM 928 N N . GLY A 1 120 ? -2.433 8.324 -7.175 1.00 80.62 120 GLY A N 1
ATOM 929 C CA . GLY A 1 120 ? -1.253 9.109 -7.555 1.00 80.62 120 GLY A CA 1
ATOM 930 C C . GLY A 1 120 ? 0.080 8.543 -7.055 1.00 80.62 120 GLY A C 1
ATOM 931 O O . GLY A 1 120 ? 1.093 9.232 -7.148 1.00 80.62 120 GLY A O 1
ATOM 932 N N . TYR A 1 121 ? 0.098 7.312 -6.529 1.00 87.75 121 TYR A N 1
ATOM 933 C CA . TYR A 1 121 ? 1.340 6.642 -6.139 1.00 87.75 121 TYR A CA 1
ATOM 934 C C . TYR A 1 121 ? 2.188 6.300 -7.363 1.00 87.75 121 TYR A C 1
ATOM 936 O O . TYR A 1 121 ? 1.671 5.891 -8.408 1.00 87.75 121 TYR A O 1
ATOM 944 N N . SER A 1 122 ? 3.504 6.392 -7.190 1.00 89.31 122 SER A N 1
ATOM 945 C CA . SER A 1 122 ? 4.465 5.904 -8.174 1.00 89.31 122 SER A CA 1
ATOM 946 C C . SER A 1 122 ? 4.349 4.390 -8.343 1.00 89.31 122 SER A C 1
ATOM 948 O O . SER A 1 122 ? 4.134 3.640 -7.389 1.00 89.31 122 SER A O 1
ATOM 950 N N . LEU A 1 123 ? 4.545 3.923 -9.569 1.00 91.75 123 LEU A N 1
ATOM 951 C CA . LEU A 1 123 ? 4.632 2.503 -9.872 1.00 91.75 123 LEU A CA 1
ATOM 952 C C . LEU A 1 123 ? 5.946 1.921 -9.338 1.00 91.75 123 LEU A C 1
ATOM 954 O O . LEU A 1 123 ? 6.997 2.557 -9.420 1.00 91.75 123 LEU A O 1
ATOM 958 N N . LEU A 1 124 ? 5.896 0.680 -8.857 1.00 91.50 124 LEU A N 1
ATOM 959 C CA . LEU A 1 124 ? 7.073 -0.053 -8.393 1.00 91.50 124 LEU A CA 1
ATOM 960 C C . LEU A 1 124 ? 7.670 -0.879 -9.534 1.00 91.50 124 LEU A C 1
ATOM 962 O O . LEU A 1 124 ? 6.968 -1.679 -10.160 1.00 91.50 124 LEU A O 1
ATOM 966 N N . SER A 1 125 ? 8.973 -0.731 -9.782 1.00 93.19 125 SER A N 1
ATOM 967 C CA . SER A 1 125 ? 9.663 -1.552 -10.777 1.00 93.19 125 SER A CA 1
ATOM 968 C C . SER A 1 125 ? 10.131 -2.876 -10.177 1.00 93.19 125 SER A C 1
ATOM 970 O O . SER A 1 125 ? 10.771 -2.918 -9.126 1.00 93.19 125 SER A O 1
ATOM 972 N N . GLY A 1 126 ? 9.859 -3.985 -10.869 1.00 90.38 126 GLY A N 1
ATOM 973 C CA . GLY A 1 126 ? 10.180 -5.335 -10.396 1.00 90.38 126 GLY A CA 1
ATOM 974 C C . GLY A 1 126 ? 11.645 -5.537 -9.969 1.00 90.38 126 GLY A C 1
ATOM 975 O O . GLY A 1 126 ? 11.866 -6.098 -8.897 1.00 90.38 126 GLY A O 1
ATOM 976 N N . PRO A 1 127 ? 12.659 -5.110 -10.751 1.00 89.06 127 PRO A N 1
ATOM 977 C CA . PRO A 1 127 ? 14.062 -5.168 -10.337 1.00 89.06 127 PRO A CA 1
ATOM 978 C C . PRO A 1 127 ? 14.380 -4.410 -9.043 1.00 89.06 127 PRO A C 1
ATOM 980 O O . PRO A 1 127 ? 15.236 -4.869 -8.293 1.00 89.06 127 PRO A O 1
ATOM 983 N N . GLU A 1 128 ? 13.691 -3.302 -8.768 1.00 89.56 128 GLU A N 1
ATOM 984 C CA . GLU A 1 128 ? 13.939 -2.445 -7.600 1.00 89.56 128 GLU A CA 1
ATOM 985 C C . GLU A 1 128 ? 13.361 -3.057 -6.317 1.00 89.56 128 GLU A C 1
ATOM 987 O O . GLU A 1 128 ? 13.996 -3.006 -5.267 1.00 89.56 128 GLU A O 1
ATOM 992 N N . VAL A 1 129 ? 12.194 -3.704 -6.409 1.00 90.88 129 VAL A N 1
ATOM 993 C CA . VAL A 1 129 ? 11.457 -4.218 -5.237 1.00 90.88 129 VAL A CA 1
ATOM 994 C C . VAL A 1 129 ? 11.478 -5.743 -5.102 1.00 90.88 129 VAL A C 1
ATOM 996 O O . VAL A 1 129 ? 10.786 -6.305 -4.254 1.00 90.88 129 VAL A O 1
ATOM 999 N N . ARG A 1 130 ? 12.259 -6.463 -5.919 1.00 89.56 130 ARG A N 1
ATOM 1000 C CA . ARG A 1 130 ? 12.244 -7.940 -5.964 1.00 89.56 130 ARG A CA 1
ATOM 1001 C C . ARG A 1 130 ? 12.511 -8.588 -4.609 1.00 89.56 130 ARG A C 1
ATOM 1003 O O . ARG A 1 130 ? 11.823 -9.538 -4.231 1.00 89.56 130 ARG A O 1
ATOM 1010 N N . ASP A 1 131 ? 13.532 -8.117 -3.906 1.00 91.12 131 ASP A N 1
ATOM 1011 C CA . ASP A 1 131 ? 13.945 -8.718 -2.638 1.00 91.12 131 ASP A CA 1
ATOM 1012 C C . ASP A 1 131 ? 12.987 -8.341 -1.506 1.00 91.12 131 ASP A C 1
ATOM 1014 O O . ASP A 1 131 ? 12.641 -9.192 -0.688 1.00 91.12 131 ASP A O 1
ATOM 1018 N N . GLN A 1 132 ? 12.460 -7.116 -1.532 1.00 91.81 132 GLN A N 1
ATOM 1019 C CA . GLN A 1 132 ? 11.374 -6.668 -0.660 1.00 91.81 132 GLN A CA 1
ATOM 1020 C C . GLN A 1 132 ? 10.121 -7.537 -0.851 1.00 91.81 132 GLN A C 1
ATOM 1022 O O . GLN A 1 132 ? 9.571 -8.045 0.123 1.00 91.81 132 GLN A O 1
ATOM 1027 N N . PHE A 1 133 ? 9.714 -7.802 -2.098 1.00 91.12 133 PHE A N 1
ATOM 1028 C CA . PHE A 1 133 ? 8.590 -8.689 -2.402 1.00 91.12 133 PHE A CA 1
ATOM 1029 C C . PHE A 1 133 ? 8.826 -10.113 -1.882 1.00 91.12 133 PHE A C 1
ATOM 1031 O O . PHE A 1 133 ? 7.967 -10.682 -1.214 1.00 91.12 133 PHE A O 1
ATOM 1038 N N . ARG A 1 134 ? 10.011 -10.691 -2.121 1.00 90.31 134 ARG A N 1
ATOM 1039 C CA . ARG A 1 134 ? 10.361 -12.025 -1.597 1.00 90.31 134 ARG A CA 1
ATOM 1040 C C . ARG A 1 134 ? 10.342 -12.073 -0.070 1.00 90.31 134 ARG A C 1
ATOM 1042 O O . ARG A 1 134 ? 9.855 -13.048 0.499 1.00 90.31 134 ARG A O 1
ATOM 1049 N N . SER A 1 135 ? 10.837 -11.025 0.583 1.00 90.88 135 SER A N 1
ATOM 1050 C CA . SER A 1 135 ? 10.764 -10.886 2.036 1.00 90.88 135 SER A CA 1
ATOM 1051 C C . SER A 1 135 ? 9.312 -10.820 2.511 1.00 90.88 135 SER A C 1
ATOM 1053 O O . SER A 1 135 ? 8.971 -11.480 3.485 1.00 90.88 135 SER A O 1
ATOM 1055 N N . ALA A 1 136 ? 8.445 -10.088 1.805 1.00 91.00 136 ALA A N 1
ATOM 1056 C CA . ALA A 1 136 ? 7.027 -9.954 2.138 1.00 91.00 136 ALA A CA 1
ATOM 1057 C C . ALA A 1 136 ? 6.242 -11.275 2.035 1.00 91.00 136 ALA A C 1
ATOM 1059 O O . ALA A 1 136 ? 5.203 -11.419 2.672 1.00 91.00 136 ALA A O 1
ATOM 1060 N N . LEU A 1 137 ? 6.736 -12.254 1.270 1.00 91.00 137 LEU A N 1
ATOM 1061 C CA . LEU A 1 137 ? 6.159 -13.602 1.192 1.00 91.00 137 LEU A CA 1
ATOM 1062 C C . LEU A 1 137 ? 6.598 -14.529 2.335 1.00 91.00 137 LEU A C 1
ATOM 1064 O O . LEU A 1 137 ? 6.101 -15.651 2.437 1.00 91.00 137 LEU A O 1
ATOM 1068 N N . THR A 1 138 ? 7.532 -14.096 3.182 1.00 92.38 138 THR A N 1
ATOM 1069 C CA . THR A 1 138 ? 8.027 -14.891 4.307 1.00 92.38 138 THR A CA 1
ATOM 1070 C C . THR A 1 138 ? 7.392 -14.405 5.602 1.00 92.38 138 THR A C 1
ATOM 1072 O O . THR A 1 138 ? 7.582 -13.259 6.000 1.00 92.38 138 THR A O 1
ATOM 1075 N N . ILE A 1 139 ? 6.672 -15.290 6.292 1.00 92.25 139 ILE A N 1
ATOM 1076 C CA . ILE A 1 139 ? 6.068 -14.989 7.594 1.00 92.25 139 ILE A CA 1
ATOM 1077 C C . ILE A 1 139 ? 6.971 -15.558 8.700 1.00 92.25 139 ILE A C 1
ATOM 1079 O O . ILE A 1 139 ? 7.211 -16.769 8.703 1.00 92.25 139 ILE A O 1
ATOM 1083 N N . PRO A 1 140 ? 7.467 -14.732 9.642 1.00 92.75 140 PRO A N 1
ATOM 1084 C CA . PRO A 1 140 ? 8.216 -15.215 10.800 1.00 92.75 140 PRO A CA 1
ATOM 1085 C C . PRO A 1 140 ? 7.422 -16.240 11.622 1.00 92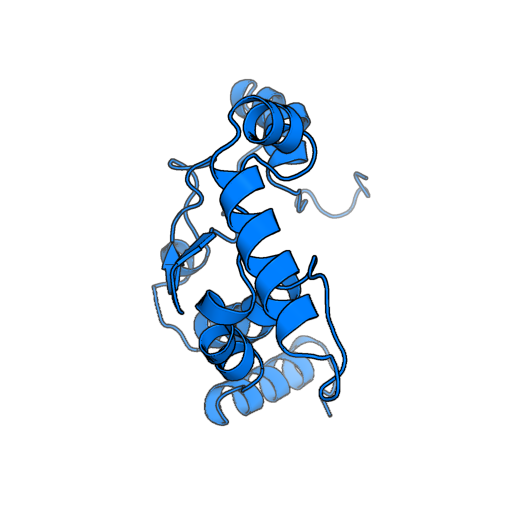.75 140 PRO A C 1
ATOM 1087 O O . PRO A 1 140 ? 6.205 -16.129 11.764 1.00 92.75 140 PRO A O 1
ATOM 1090 N N . GLU A 1 141 ? 8.106 -17.234 12.192 1.00 95.25 141 GLU A N 1
ATOM 1091 C CA . GLU A 1 141 ? 7.451 -18.342 12.903 1.00 95.25 141 GLU A CA 1
ATOM 1092 C C . GLU A 1 141 ? 6.617 -17.868 14.105 1.00 95.25 141 GLU A C 1
ATOM 1094 O O . GLU A 1 141 ? 5.498 -18.337 14.311 1.00 95.25 141 GLU A O 1
ATOM 1099 N N . ASP A 1 142 ? 7.121 -16.897 14.871 1.00 95.00 142 ASP A N 1
ATOM 1100 C CA . ASP A 1 142 ? 6.401 -16.319 16.008 1.00 95.00 142 ASP A CA 1
ATOM 1101 C C . ASP A 1 142 ? 5.112 -15.603 15.570 1.00 95.00 142 ASP A C 1
ATOM 1103 O O . ASP A 1 142 ? 4.069 -15.751 16.209 1.00 95.00 142 ASP A O 1
ATOM 1107 N N . VAL A 1 143 ? 5.159 -14.891 14.441 1.00 95.25 143 VAL A N 1
ATOM 1108 C CA . VAL A 1 143 ? 4.003 -14.230 13.823 1.00 95.25 143 VAL A CA 1
ATOM 1109 C C . VAL A 1 143 ? 2.989 -15.248 13.298 1.00 95.25 143 VAL A C 1
ATOM 1111 O O . VAL A 1 143 ? 1.783 -15.079 13.505 1.00 95.25 143 VAL A O 1
ATOM 1114 N N . LEU A 1 144 ? 3.449 -16.316 12.639 1.00 94.88 144 LEU A N 1
ATOM 1115 C CA . LEU A 1 144 ? 2.568 -17.367 12.132 1.00 94.88 144 LEU A CA 1
ATOM 1116 C C . LEU A 1 144 ? 1.854 -18.084 13.283 1.00 94.88 144 LEU A C 1
ATOM 1118 O O . LEU A 1 144 ? 0.638 -18.264 13.222 1.00 94.88 144 LEU A O 1
ATOM 1122 N N . ASN A 1 145 ? 2.586 -18.447 14.341 1.00 95.50 145 ASN A N 1
ATOM 1123 C CA . ASN A 1 145 ? 2.020 -19.095 15.524 1.00 95.50 145 ASN A CA 1
ATOM 1124 C C . ASN A 1 145 ? 0.998 -18.189 16.216 1.00 95.50 145 ASN A C 1
ATOM 1126 O O . ASN A 1 145 ? -0.129 -18.613 16.460 1.00 95.50 145 ASN A O 1
ATOM 1130 N N . TYR A 1 146 ? 1.339 -16.913 16.422 1.00 94.56 146 TYR A N 1
ATOM 1131 C CA . TYR A 1 146 ? 0.400 -15.925 16.951 1.00 94.56 146 TYR A CA 1
ATOM 1132 C C . TYR A 1 146 ? -0.877 -15.824 16.111 1.00 94.56 146 TYR A C 1
ATOM 1134 O O . TYR A 1 146 ? -1.980 -15.799 16.656 1.00 94.56 146 TYR A O 1
ATOM 1142 N N . THR A 1 147 ? -0.745 -15.791 14.784 1.00 93.75 147 THR A N 1
ATOM 1143 C CA . THR A 1 147 ? -1.895 -15.673 13.881 1.00 93.75 147 THR A CA 1
ATOM 1144 C C . THR A 1 147 ? -2.776 -16.921 13.935 1.00 93.75 147 THR A C 1
ATOM 1146 O O . THR A 1 147 ? -4.000 -16.802 14.008 1.00 93.75 147 THR A O 1
ATOM 1149 N N . LYS A 1 148 ? -2.171 -18.117 13.948 1.00 94.12 148 LYS A N 1
ATOM 1150 C CA . LYS A 1 148 ? -2.884 -19.394 14.110 1.00 94.12 148 LYS A CA 1
ATOM 1151 C C . LYS A 1 148 ? -3.673 -19.418 15.417 1.00 94.12 148 LYS A C 1
ATOM 1153 O O . LYS A 1 148 ? -4.871 -19.699 15.395 1.00 94.12 148 LYS A O 1
ATOM 1158 N N . ASP A 1 149 ? -3.033 -19.053 16.524 1.00 94.69 149 ASP A N 1
ATOM 1159 C CA . ASP A 1 149 ? -3.668 -19.007 17.840 1.00 94.69 149 ASP A CA 1
ATOM 1160 C C . ASP A 1 149 ? -4.789 -17.968 17.897 1.00 94.69 149 ASP A C 1
ATOM 1162 O O . ASP A 1 149 ? -5.853 -18.232 18.457 1.00 94.69 149 ASP A O 1
ATOM 1166 N N . PHE A 1 150 ? -4.581 -16.789 17.308 1.00 92.50 150 PHE A N 1
ATOM 1167 C CA . PHE A 1 150 ? -5.594 -15.741 17.250 1.00 92.50 150 PHE A CA 1
ATOM 1168 C C . PHE A 1 150 ? -6.836 -16.210 16.485 1.00 92.50 150 PHE A C 1
ATOM 1170 O O . PHE A 1 150 ? -7.944 -16.147 17.020 1.00 92.50 150 PHE A O 1
ATOM 1177 N N . LEU A 1 151 ? -6.664 -16.728 15.266 1.00 92.69 151 LEU A N 1
ATOM 1178 C CA . LEU A 1 151 ? -7.776 -17.183 14.429 1.00 92.69 151 LEU A CA 1
ATOM 1179 C C . LEU A 1 151 ? -8.513 -18.373 15.052 1.00 92.69 151 LEU A C 1
ATOM 1181 O O . LEU A 1 151 ? -9.747 -18.383 15.075 1.00 92.69 151 LEU A O 1
ATOM 1185 N N . LEU A 1 152 ? -7.784 -19.332 15.624 1.00 94.06 152 LEU A N 1
ATOM 1186 C CA . LEU A 1 152 ? -8.391 -20.498 16.254 1.00 94.06 152 LEU A CA 1
ATOM 1187 C C . LEU A 1 152 ? -9.172 -20.104 17.513 1.00 94.06 152 LEU A C 1
ATOM 1189 O O . LEU A 1 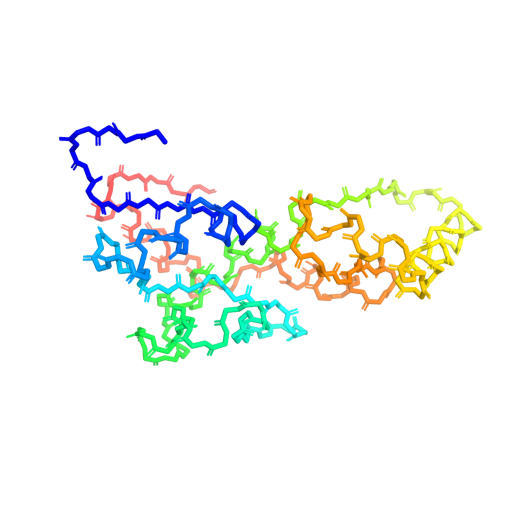152 ? -10.347 -20.441 17.643 1.00 94.06 152 LEU A O 1
ATOM 1193 N N . ASN A 1 153 ? -8.547 -19.354 18.423 1.00 93.69 153 ASN A N 1
ATOM 1194 C CA . ASN A 1 153 ? -9.125 -19.080 19.738 1.00 93.69 153 ASN A CA 1
ATOM 1195 C C . ASN A 1 153 ? -10.190 -17.977 19.714 1.00 93.69 153 ASN A C 1
ATOM 1197 O O . ASN A 1 153 ? -11.123 -18.017 20.516 1.00 93.69 153 ASN A O 1
ATOM 1201 N N . LYS A 1 154 ? -10.061 -16.970 18.839 1.00 92.25 154 LYS A N 1
ATOM 1202 C CA . LYS A 1 154 ? -11.021 -15.853 18.754 1.00 92.25 154 LYS A CA 1
ATOM 1203 C C . LYS A 1 154 ? -12.098 -16.061 17.700 1.00 92.25 154 LYS A C 1
ATOM 1205 O O . LYS A 1 154 ? -13.211 -15.579 17.894 1.00 92.25 154 LYS A O 1
ATOM 1210 N N . HIS A 1 155 ? -11.784 -16.766 16.615 1.00 90.38 155 HIS A N 1
ATOM 1211 C CA . HIS A 1 155 ? -12.664 -16.879 15.450 1.00 90.38 155 HIS A CA 1
ATOM 1212 C C . HIS A 1 155 ? -13.007 -18.326 15.071 1.00 90.38 155 HIS A C 1
ATOM 1214 O O . HIS A 1 155 ? -13.681 -18.542 14.064 1.00 90.38 155 HIS A O 1
ATOM 1220 N N . GLY A 1 156 ? -12.560 -19.324 15.846 1.00 90.94 156 GLY A N 1
ATOM 1221 C CA . GLY A 1 156 ? -12.841 -20.740 15.584 1.00 90.94 156 GLY A CA 1
ATOM 1222 C C . GLY A 1 156 ? -12.317 -21.235 14.232 1.00 90.94 156 GLY A C 1
ATOM 1223 O O . GLY A 1 156 ? -12.822 -22.227 13.714 1.00 90.94 156 GLY A O 1
ATOM 1224 N N . SER A 1 157 ? -11.354 -20.527 13.637 1.00 91.12 157 SER A N 1
ATOM 1225 C CA . SER A 1 157 ? -10.896 -20.744 12.263 1.00 91.12 157 SER A CA 1
ATOM 1226 C C . SER A 1 157 ? -9.442 -21.201 12.253 1.00 91.12 157 SER A C 1
ATOM 1228 O O . SER A 1 157 ? -8.575 -20.531 12.807 1.00 91.12 157 SER A O 1
ATOM 1230 N N . ALA A 1 158 ? -9.164 -22.341 11.619 1.00 86.12 158 ALA A N 1
ATOM 1231 C CA . ALA A 1 158 ? -7.806 -22.857 11.489 1.00 86.12 158 ALA A CA 1
ATOM 1232 C C . ALA A 1 158 ? -7.108 -22.261 10.258 1.00 86.12 158 ALA A C 1
ATOM 1234 O O . ALA A 1 158 ? -7.667 -22.247 9.162 1.00 86.12 158 ALA A O 1
ATOM 1235 N N . LEU A 1 159 ? -5.870 -21.806 10.447 1.00 81.88 159 LEU A N 1
ATOM 1236 C CA . LEU A 1 159 ? -4.957 -21.443 9.367 1.00 81.88 159 LEU A CA 1
ATOM 1237 C C . LEU A 1 159 ? -3.980 -22.610 9.176 1.00 81.88 159 LEU A C 1
ATOM 1239 O O . LEU A 1 159 ? -3.198 -22.910 10.084 1.00 81.88 159 LEU A O 1
ATOM 1243 N N . HIS A 1 160 ? -4.088 -23.301 8.040 1.00 74.62 160 HIS A N 1
ATOM 1244 C CA . HIS A 1 160 ? -3.285 -24.482 7.714 1.00 74.62 160 HIS A CA 1
ATOM 1245 C C . HIS A 1 160 ? -1.970 -24.092 7.046 1.00 74.62 160 HIS A C 1
ATOM 1247 O O . HIS A 1 160 ? -2.027 -23.329 6.059 1.00 74.62 160 HIS A O 1
#

Radius of gyration: 18.37 Å; chains: 1; bounding box: 43×42×43 Å

Foldseek 3Di:
DDDPPDPDDDDDLLCCVPPVVVCVVVVNDDQAADCAACDQLDGDHHPSCNVGHHPCVVVPHPDLVVLLVSLCCQCVPNVVDDDDDDPPDDVVVLVVQQVVLVVLQVDPVSLVVCCNVPVSDRDDRCVVCVVSNVVSNDRDPSSVVVVQCCCCVVPVDGDD

Secondary structure (DSSP, 8-state):
---TT-S-----HHHIIIIIHHHHHTTS-----B--EEETTEEE--TT-TTSPBHHHHHTSS-HHHHHHHHHHIIIIITSS-----TT--HHHHHHHHHHHHHHHT-HHHHHHHHHHH-SPPPPPHHHHHHHHHHHTPPPHHHHHHHHHHHHHHHS----

pLDDT: mean 89.51, std 9.45, range [39.09, 97.06]

Sequence (160 aa):
MQRNETHLDFQTTATYLTQVQPLVDAGQAVPLFSVGELDGNEIVRDPNLPDVPTLSEIVGGDSLAYRAFRSFAAPGFFFQKGLWTNSETDQRVLDNYDSMVKALNADPEFLDEAKDALGGYSLLSGPEVRDQFRSALTIPEDVLNYTKDFLLNKHGSALH

Organism: NCBI:txid1273